Protein AF-A0A528B109-F1 (afdb_monomer)

Secondary structure (DSSP, 8-state):
-HHHHHHHHHHHHHHHHHHHHHHHHHHHHHHHHHHHHHSPPPSEEEEETTEEEEE---SSSS-------TT--THHHHHHH--

Radius of gyration: 23.14 Å; Cα contacts (8 Å, |Δi|>4): 30; chains: 1; bounding box: 44×28×69 Å

Foldseek 3Di:
DVVVVVVVVVVVVVVVVVVVVVVVVVVVVVVVVVCCVVPPQDADWDADPNDIDGDHDDDDDDDDDDDDDPPDDPVVCCVPPND

Mean predicted aligned error: 5.43 Å

Structure (mmCIF, N/CA/C/O backbone):
data_AF-A0A528B109-F1
#
_entry.id   AF-A0A528B109-F1
#
loop_
_atom_site.group_PDB
_atom_site.id
_atom_site.type_symbol
_atom_site.label_atom_id
_atom_site.label_alt_id
_atom_site.label_comp_id
_atom_site.label_asym_id
_atom_site.label_entity_id
_atom_site.label_seq_id
_atom_site.pdbx_PDB_ins_code
_atom_site.Cartn_x
_atom_site.Cartn_y
_atom_site.Cartn_z
_atom_site.occupancy
_atom_site.B_iso_or_equiv
_atom_site.auth_seq_id
_atom_site.auth_comp_id
_atom_site.auth_asym_id
_atom_site.auth_atom_id
_atom_site.pdbx_PDB_model_num
ATOM 1 N N . MET A 1 1 ? 21.668 0.076 -43.544 1.00 86.25 1 MET A N 1
ATOM 2 C CA . MET A 1 1 ? 21.719 1.299 -42.705 1.00 86.25 1 MET A CA 1
ATOM 3 C C . MET A 1 1 ? 20.386 1.568 -42.004 1.00 86.25 1 MET A C 1
ATOM 5 O O . MET A 1 1 ? 20.390 1.648 -40.786 1.00 86.25 1 MET A O 1
ATOM 9 N N . LEU A 1 2 ? 19.251 1.598 -42.719 1.00 94.06 2 LEU A N 1
ATOM 10 C CA . LEU A 1 2 ? 17.915 1.849 -42.144 1.00 94.06 2 LEU A CA 1
ATOM 11 C C . LEU A 1 2 ? 17.504 0.889 -41.007 1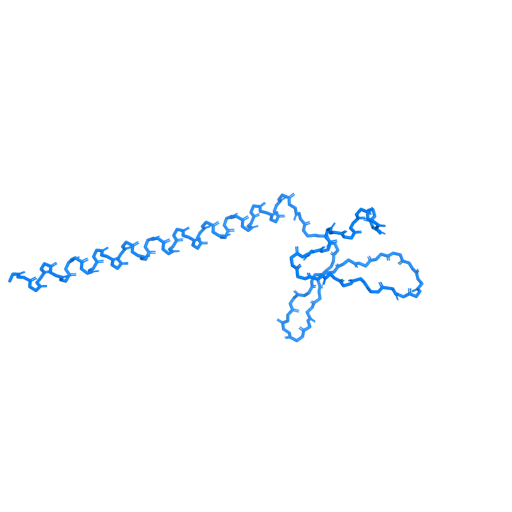.00 94.06 2 LEU A C 1
ATOM 13 O O . LEU A 1 2 ? 17.070 1.340 -39.955 1.00 94.06 2 LEU A O 1
ATOM 17 N N . VAL A 1 3 ? 17.690 -0.424 -41.190 1.00 95.94 3 VAL A N 1
ATOM 18 C CA . VAL A 1 3 ? 17.324 -1.438 -40.177 1.00 95.94 3 VAL A CA 1
ATOM 19 C C . VAL A 1 3 ? 18.070 -1.222 -38.857 1.00 95.94 3 VAL A C 1
ATOM 21 O O . VAL A 1 3 ? 17.468 -1.292 -37.796 1.00 95.94 3 VAL A O 1
ATOM 24 N N . SER A 1 4 ? 19.363 -0.890 -38.917 1.00 95.56 4 SER A N 1
ATOM 25 C CA . SER A 1 4 ? 20.163 -0.602 -37.719 1.00 95.56 4 SER A CA 1
ATOM 26 C C . SER A 1 4 ? 19.629 0.623 -36.970 1.00 95.56 4 SER A C 1
ATOM 28 O O . SER A 1 4 ? 19.438 0.567 -35.760 1.00 95.56 4 SER A O 1
ATOM 30 N N . ILE A 1 5 ? 19.290 1.701 -37.690 1.00 97.31 5 ILE A N 1
ATOM 31 C CA . ILE A 1 5 ? 18.704 2.914 -37.096 1.00 97.31 5 ILE A CA 1
ATOM 32 C C . ILE A 1 5 ? 17.377 2.591 -36.395 1.00 97.31 5 ILE A C 1
ATOM 34 O O . ILE A 1 5 ? 17.170 3.007 -35.258 1.00 97.31 5 ILE A O 1
ATOM 38 N N . LEU A 1 6 ? 16.501 1.812 -37.036 1.00 97.88 6 LEU A N 1
ATOM 39 C CA . LEU A 1 6 ? 15.220 1.400 -36.452 1.00 97.88 6 LEU A CA 1
ATOM 40 C C . LEU A 1 6 ? 15.405 0.578 -35.168 1.00 97.88 6 LEU A C 1
ATOM 42 O O . LEU A 1 6 ? 14.695 0.814 -34.192 1.00 97.88 6 LEU A O 1
ATOM 46 N N . LEU A 1 7 ? 16.376 -0.340 -35.140 1.00 97.94 7 LEU A N 1
ATOM 47 C CA . LEU A 1 7 ? 16.688 -1.130 -33.944 1.00 97.94 7 LEU A CA 1
ATOM 48 C C . LEU A 1 7 ? 17.192 -0.254 -32.790 1.00 97.94 7 LEU A C 1
ATOM 50 O O . LEU A 1 7 ? 16.761 -0.444 -31.655 1.00 97.94 7 LEU A O 1
ATOM 54 N N . TRP A 1 8 ? 18.046 0.734 -33.068 1.00 98.12 8 TRP A N 1
ATOM 55 C CA . TRP A 1 8 ? 18.512 1.678 -32.047 1.00 98.12 8 TRP A CA 1
ATOM 56 C C . TRP A 1 8 ? 17.385 2.553 -31.498 1.00 98.12 8 TRP A C 1
ATOM 58 O O . TRP A 1 8 ? 17.299 2.739 -30.285 1.00 98.12 8 TRP A O 1
ATOM 68 N N . LEU A 1 9 ? 16.494 3.048 -32.361 1.00 98.25 9 LEU A N 1
ATOM 69 C CA . LEU A 1 9 ? 15.327 3.825 -31.934 1.00 98.25 9 LEU A CA 1
ATOM 70 C C . LEU A 1 9 ? 14.375 2.988 -31.074 1.00 98.25 9 LEU A C 1
ATOM 72 O O . LEU A 1 9 ? 13.914 3.459 -30.036 1.00 98.25 9 LEU A O 1
ATOM 76 N N . LEU A 1 10 ? 14.121 1.737 -31.467 1.00 98.31 10 LEU A N 1
ATOM 77 C CA . LEU A 1 10 ? 13.302 0.817 -30.683 1.00 98.31 10 LEU A CA 1
ATOM 78 C C . LEU A 1 10 ? 13.945 0.516 -29.323 1.00 98.31 10 LEU A C 1
ATOM 80 O O . LEU A 1 10 ? 13.265 0.567 -28.302 1.00 98.31 10 LEU A O 1
ATOM 84 N N . GLY A 1 11 ? 15.255 0.259 -29.295 1.00 98.56 11 GLY A N 1
ATOM 85 C CA . GLY A 1 11 ? 16.002 0.050 -28.056 1.00 98.56 11 GLY A CA 1
ATOM 86 C C . GLY A 1 11 ? 15.927 1.259 -27.124 1.00 98.56 11 GLY A C 1
ATOM 87 O O . GLY A 1 11 ? 15.622 1.106 -25.943 1.00 98.56 11 GLY A O 1
ATOM 88 N N . ALA A 1 12 ? 16.117 2.468 -27.657 1.00 98.38 12 ALA A N 1
ATOM 89 C CA . ALA A 1 12 ? 15.988 3.707 -26.893 1.00 98.38 12 ALA A CA 1
ATOM 90 C C . ALA A 1 12 ? 14.567 3.898 -26.335 1.00 98.38 12 ALA A C 1
ATOM 92 O O . ALA A 1 12 ? 14.410 4.272 -25.172 1.00 98.38 12 ALA A O 1
ATOM 93 N N . LEU A 1 13 ? 13.535 3.591 -27.126 1.00 98.56 13 LEU A N 1
ATOM 94 C CA . LEU A 1 13 ? 12.141 3.672 -26.688 1.00 98.56 13 LEU A CA 1
ATOM 95 C C . LEU A 1 13 ? 11.830 2.671 -25.566 1.00 98.56 13 LEU A C 1
ATOM 97 O O . LEU A 1 13 ? 11.184 3.038 -24.585 1.00 98.56 13 LEU A O 1
ATOM 101 N N . ILE A 1 14 ? 12.316 1.432 -25.677 1.00 98.69 14 ILE A N 1
ATOM 102 C CA . ILE A 1 14 ? 12.156 0.406 -24.635 1.00 98.69 14 ILE A CA 1
ATOM 103 C C . ILE A 1 14 ? 12.857 0.840 -23.345 1.00 98.69 14 ILE A C 1
ATOM 105 O O . ILE A 1 14 ? 12.269 0.740 -22.269 1.00 98.69 14 ILE A O 1
ATOM 109 N N . LEU A 1 15 ? 14.083 1.361 -23.441 1.00 98.69 15 LEU A N 1
ATOM 110 C CA . LEU A 1 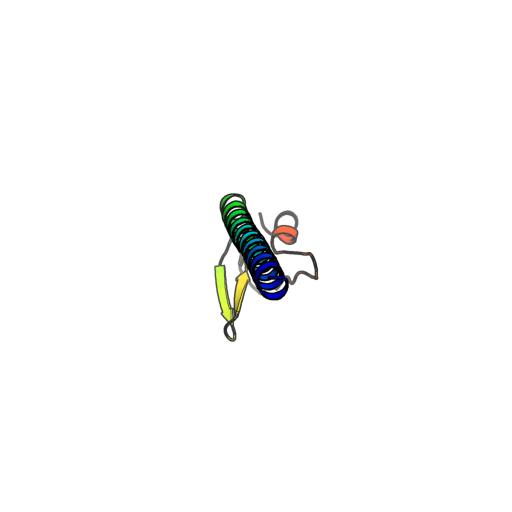15 ? 14.824 1.864 -22.282 1.00 98.69 15 LEU A CA 1
ATOM 111 C C . LEU A 1 15 ? 14.099 3.032 -21.609 1.00 98.69 15 LEU A C 1
ATOM 113 O O . LEU A 1 15 ? 14.010 3.068 -20.382 1.00 98.69 15 LEU A O 1
ATOM 117 N N . LEU A 1 16 ? 13.535 3.951 -22.393 1.00 98.69 16 LEU A N 1
ATOM 118 C CA . LEU A 1 16 ? 12.740 5.056 -21.866 1.00 98.69 16 LEU A CA 1
ATOM 119 C C . LEU A 1 16 ? 11.483 4.547 -21.149 1.00 98.69 16 LEU A C 1
ATOM 121 O O . LEU A 1 16 ? 11.219 4.953 -20.018 1.00 98.69 16 LEU A O 1
ATOM 125 N N . ALA A 1 17 ? 10.734 3.634 -21.771 1.00 98.62 17 ALA A N 1
ATOM 126 C CA . ALA A 1 17 ? 9.529 3.054 -21.182 1.00 98.62 17 ALA A CA 1
ATOM 127 C C . ALA A 1 17 ? 9.836 2.299 -19.877 1.00 98.62 17 ALA A C 1
ATOM 129 O O . ALA A 1 17 ? 9.132 2.473 -18.881 1.00 98.62 17 ALA A O 1
ATOM 130 N N . ALA A 1 18 ? 10.921 1.520 -19.853 1.00 98.62 18 ALA A N 1
ATOM 131 C CA . ALA A 1 18 ? 11.396 0.841 -18.652 1.00 98.62 18 ALA A CA 1
ATOM 132 C C . ALA A 1 18 ? 11.796 1.842 -17.557 1.00 98.62 18 ALA A C 1
ATOM 134 O O . ALA A 1 18 ? 11.414 1.667 -16.400 1.00 98.62 18 ALA A O 1
ATOM 135 N N . GLY A 1 19 ? 12.501 2.918 -17.920 1.00 98.75 19 GLY A N 1
ATOM 136 C CA . GLY A 1 19 ? 12.861 3.996 -17.000 1.00 98.75 19 GLY A CA 1
ATOM 137 C C . GLY A 1 19 ? 11.633 4.633 -16.348 1.00 98.75 19 GLY A C 1
ATOM 138 O O . GLY A 1 19 ? 11.563 4.710 -15.123 1.00 98.75 19 GLY A O 1
ATOM 139 N N . VAL A 1 20 ? 10.626 4.997 -17.148 1.00 98.75 20 VAL A N 1
ATOM 140 C CA . VAL A 1 20 ? 9.354 5.548 -16.648 1.00 98.75 20 VAL A CA 1
ATOM 141 C C . VAL A 1 20 ? 8.649 4.559 -15.719 1.00 98.75 20 VAL A C 1
ATOM 143 O O . VAL A 1 20 ? 8.228 4.944 -14.628 1.00 98.75 20 VAL A O 1
ATOM 146 N N . ALA A 1 21 ? 8.552 3.283 -16.104 1.00 98.75 21 ALA A N 1
ATOM 147 C CA . ALA A 1 21 ? 7.915 2.260 -15.279 1.00 98.75 21 ALA A CA 1
ATOM 148 C C . ALA A 1 21 ? 8.615 2.103 -13.919 1.00 98.75 21 ALA A C 1
ATOM 150 O O . ALA A 1 21 ? 7.948 2.081 -12.883 1.00 98.75 21 ALA A O 1
ATOM 151 N N . VAL A 1 22 ? 9.952 2.068 -13.899 1.00 98.75 22 VAL A N 1
ATOM 152 C CA . VAL A 1 22 ? 10.730 2.009 -12.653 1.00 98.75 22 VAL A CA 1
ATOM 153 C C . VAL A 1 22 ? 10.472 3.246 -11.796 1.00 98.75 22 VAL A C 1
ATOM 155 O O . VAL A 1 22 ? 10.197 3.106 -10.604 1.00 98.75 22 VAL A O 1
ATOM 158 N N . THR A 1 23 ? 10.501 4.447 -12.378 1.00 98.75 23 THR A N 1
ATOM 159 C CA . THR A 1 23 ? 10.217 5.685 -11.640 1.00 98.75 23 THR A CA 1
ATOM 160 C C . THR A 1 23 ? 8.825 5.663 -11.011 1.00 98.75 23 THR A C 1
ATOM 162 O O . THR A 1 23 ? 8.694 6.003 -9.836 1.00 98.75 23 THR A O 1
ATOM 165 N N . LEU A 1 24 ? 7.801 5.219 -11.745 1.00 98.75 24 LEU A N 1
ATOM 166 C CA . LEU A 1 24 ? 6.435 5.115 -11.225 1.00 98.75 24 LEU A CA 1
ATOM 167 C C . LEU A 1 24 ? 6.340 4.109 -10.073 1.00 98.75 24 LEU A C 1
ATOM 169 O O . LEU A 1 24 ? 5.782 4.439 -9.030 1.00 98.75 24 LEU A O 1
ATOM 173 N N . VAL A 1 25 ? 6.946 2.924 -10.205 1.00 98.69 25 VAL A N 1
ATOM 174 C CA . VAL A 1 25 ? 6.973 1.916 -9.130 1.00 98.69 25 VAL A CA 1
ATOM 175 C C . VAL A 1 25 ? 7.648 2.469 -7.873 1.00 98.69 25 VAL A C 1
ATOM 177 O O . VAL A 1 25 ? 7.126 2.314 -6.766 1.00 98.69 25 VAL A O 1
ATOM 180 N N . LEU A 1 26 ? 8.794 3.135 -8.024 1.00 98.75 26 LEU A N 1
ATOM 181 C CA . LEU A 1 26 ? 9.508 3.736 -6.898 1.00 98.75 26 LEU A CA 1
ATOM 182 C C . LEU A 1 26 ? 8.697 4.863 -6.251 1.00 98.75 26 LEU A C 1
ATOM 184 O O . LEU A 1 26 ? 8.614 4.917 -5.023 1.00 98.75 26 LEU A O 1
ATOM 188 N N . ALA A 1 27 ? 8.054 5.712 -7.054 1.00 98.62 27 ALA A N 1
ATOM 189 C CA . ALA A 1 27 ? 7.182 6.772 -6.563 1.00 98.62 27 ALA A CA 1
ATOM 190 C C . ALA A 1 27 ? 5.996 6.199 -5.774 1.00 98.62 27 ALA A C 1
ATOM 192 O O . ALA A 1 27 ? 5.763 6.630 -4.646 1.00 98.62 27 ALA A O 1
ATOM 193 N N . THR A 1 28 ? 5.300 5.183 -6.295 1.00 98.50 28 THR A N 1
ATOM 194 C CA . THR A 1 28 ? 4.193 4.518 -5.589 1.00 98.50 28 THR A CA 1
ATOM 195 C C . THR A 1 28 ? 4.647 3.944 -4.249 1.00 98.50 28 THR A C 1
ATOM 197 O O . THR A 1 28 ? 4.003 4.189 -3.229 1.00 98.50 28 THR A O 1
ATOM 200 N N . ARG A 1 29 ? 5.784 3.235 -4.216 1.00 98.38 29 ARG A N 1
ATOM 201 C CA . ARG A 1 29 ? 6.327 2.665 -2.970 1.00 98.38 29 ARG A CA 1
ATOM 202 C C . ARG A 1 29 ? 6.714 3.744 -1.963 1.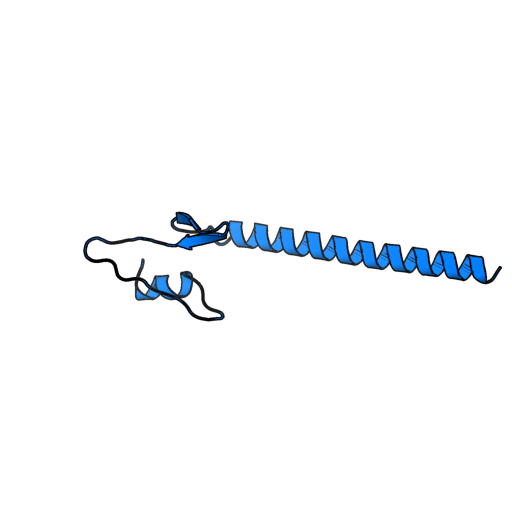00 98.38 29 ARG A C 1
ATOM 204 O O . ARG A 1 29 ? 6.452 3.587 -0.773 1.00 98.38 29 ARG A O 1
ATOM 211 N N . TRP A 1 30 ? 7.320 4.834 -2.427 1.00 98.56 30 TRP A N 1
ATOM 212 C CA . TRP A 1 30 ? 7.696 5.951 -1.566 1.00 98.56 30 TRP A CA 1
ATOM 213 C C . TRP A 1 30 ? 6.473 6.671 -0.991 1.00 98.56 30 TRP A C 1
ATOM 215 O O . TRP A 1 30 ? 6.438 6.937 0.210 1.00 98.56 30 TRP A O 1
ATOM 225 N N . ILE A 1 31 ? 5.455 6.940 -1.816 1.00 98.38 31 ILE A N 1
ATOM 226 C CA . ILE A 1 31 ? 4.200 7.566 -1.377 1.00 98.38 31 ILE A CA 1
ATOM 227 C C . ILE A 1 31 ? 3.500 6.679 -0.344 1.00 98.38 31 ILE A C 1
ATOM 229 O O . ILE A 1 31 ? 3.104 7.190 0.701 1.00 98.38 31 ILE A O 1
ATOM 233 N N . ALA A 1 32 ? 3.403 5.368 -0.589 1.00 96.75 32 ALA A N 1
ATOM 234 C CA . ALA A 1 32 ? 2.799 4.421 0.349 1.00 96.75 32 ALA A CA 1
ATOM 235 C C . ALA A 1 32 ? 3.539 4.408 1.697 1.00 96.75 32 ALA A C 1
ATOM 237 O O . ALA A 1 32 ? 2.930 4.649 2.736 1.00 96.75 32 ALA A O 1
ATOM 238 N N . ALA A 1 33 ? 4.867 4.255 1.682 1.00 96.81 33 ALA A N 1
ATOM 239 C CA . ALA A 1 33 ? 5.671 4.266 2.905 1.00 96.81 33 ALA A CA 1
ATOM 240 C C . ALA A 1 33 ? 5.589 5.609 3.651 1.00 96.81 33 ALA A C 1
ATOM 242 O O . ALA A 1 33 ? 5.604 5.653 4.881 1.00 96.81 33 ALA A O 1
ATOM 243 N N . LYS A 1 34 ? 5.505 6.728 2.924 1.00 98.00 34 LYS A N 1
ATOM 244 C CA . LYS A 1 34 ? 5.298 8.048 3.525 1.00 98.00 34 LYS A CA 1
ATOM 245 C C . LYS A 1 34 ? 3.911 8.154 4.165 1.00 98.00 34 LYS A C 1
ATOM 247 O O . LYS A 1 34 ? 3.820 8.662 5.278 1.00 98.00 34 LYS A O 1
ATOM 252 N N . ALA A 1 35 ? 2.863 7.674 3.498 1.00 95.31 35 ALA A N 1
ATOM 253 C CA . ALA A 1 35 ? 1.503 7.665 4.029 1.00 95.31 35 ALA A CA 1
ATOM 254 C C . ALA A 1 35 ? 1.404 6.825 5.312 1.00 95.31 35 ALA A C 1
ATOM 256 O O . ALA A 1 35 ? 0.880 7.319 6.305 1.00 95.31 35 ALA A O 1
ATOM 257 N N . GLU A 1 36 ? 1.996 5.628 5.336 1.00 93.12 36 GLU A N 1
ATOM 258 C CA . GLU A 1 36 ? 2.049 4.761 6.526 1.00 93.12 36 GLU A CA 1
ATOM 259 C C . GLU A 1 36 ? 2.785 5.413 7.705 1.00 93.12 36 GLU A C 1
ATOM 261 O O . GLU A 1 36 ? 2.396 5.237 8.857 1.00 93.12 36 GLU A O 1
ATOM 266 N N . ARG A 1 37 ? 3.840 6.194 7.438 1.00 95.69 37 ARG A N 1
ATOM 267 C CA . ARG A 1 37 ? 4.561 6.943 8.483 1.00 95.69 37 ARG A CA 1
ATOM 268 C C . ARG A 1 37 ? 3.752 8.117 9.026 1.00 95.69 37 ARG A C 1
ATOM 270 O O . ARG A 1 37 ? 3.837 8.406 10.214 1.00 95.69 37 ARG A O 1
ATOM 277 N N . LEU A 1 38 ? 3.028 8.822 8.156 1.00 95.81 38 LEU A N 1
ATOM 278 C CA . LEU A 1 38 ? 2.216 9.981 8.537 1.00 95.81 38 LEU A CA 1
ATOM 279 C C . LEU A 1 38 ? 0.922 9.570 9.246 1.00 95.81 38 LEU A C 1
ATOM 281 O O . LEU A 1 38 ? 0.466 10.280 10.137 1.00 95.81 38 LEU A O 1
ATOM 285 N N . VAL A 1 39 ? 0.344 8.435 8.855 1.00 90.94 39 VAL A N 1
ATOM 286 C CA . VAL A 1 39 ? -0.886 7.878 9.424 1.00 90.94 39 VAL A CA 1
ATOM 287 C C . VAL A 1 39 ? -0.659 6.391 9.721 1.00 90.94 39 VAL A C 1
ATOM 289 O O . VAL A 1 39 ? -1.044 5.536 8.919 1.00 90.94 39 VAL A O 1
ATOM 292 N N . PRO A 1 40 ? -0.014 6.057 10.856 1.00 90.75 40 PRO A N 1
ATOM 293 C CA . PRO A 1 40 ? 0.215 4.670 11.243 1.00 90.75 40 PRO A CA 1
ATOM 294 C C . PRO A 1 40 ? -1.097 3.892 11.373 1.00 90.75 40 PRO A C 1
ATOM 296 O O . PRO A 1 40 ? -2.103 4.418 11.858 1.00 90.75 40 PRO A O 1
ATOM 299 N N . ALA A 1 41 ? -1.082 2.620 10.973 1.00 89.44 41 ALA A N 1
ATOM 300 C CA . ALA A 1 41 ? -2.233 1.739 11.144 1.00 89.44 41 ALA A CA 1
ATOM 301 C C . ALA A 1 41 ? -2.563 1.559 12.638 1.00 89.44 41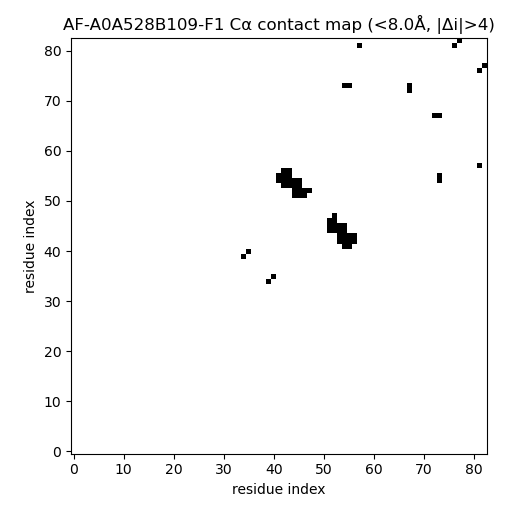 ALA A C 1
ATOM 303 O O . ALA A 1 41 ? -1.683 1.265 13.446 1.00 89.44 41 ALA A O 1
ATOM 304 N N . THR A 1 42 ? -3.834 1.714 13.007 1.00 88.06 42 THR A N 1
ATOM 305 C CA . THR A 1 42 ? -4.332 1.530 14.382 1.00 88.06 42 THR A CA 1
ATOM 306 C C . THR A 1 42 ? -4.941 0.144 14.583 1.00 88.06 42 THR A C 1
ATOM 308 O O . THR A 1 42 ? -5.420 -0.454 13.639 1.00 88.06 42 THR A O 1
ATOM 311 N N . GLY A 1 43 ? -5.004 -0.392 15.798 1.00 90.50 43 GLY A N 1
ATOM 312 C CA . GLY A 1 43 ? -5.655 -1.692 16.014 1.00 90.50 43 GLY A CA 1
ATOM 313 C C . GLY A 1 43 ? -4.827 -2.882 15.527 1.00 90.50 43 GLY A C 1
ATOM 314 O O . GLY A 1 43 ? -3.620 -2.937 15.761 1.00 90.50 43 GLY A O 1
ATOM 315 N N . LYS A 1 44 ? -5.489 -3.875 14.928 1.00 92.75 44 LYS A N 1
ATOM 316 C CA . LYS A 1 44 ? -4.939 -5.216 14.689 1.00 92.75 44 LYS A CA 1
ATOM 317 C C . LYS A 1 44 ? -5.115 -5.639 13.231 1.00 92.75 44 LYS A C 1
ATOM 319 O O . LYS A 1 44 ? -5.930 -5.095 12.488 1.00 92.75 44 LYS A O 1
ATOM 324 N N . PHE A 1 45 ? -4.351 -6.652 12.842 1.00 95.56 45 PHE A N 1
ATOM 325 C CA . PHE A 1 45 ? -4.510 -7.341 11.567 1.00 95.56 45 PHE A CA 1
ATOM 326 C C . PHE A 1 45 ? -4.823 -8.814 11.810 1.00 95.56 45 PHE A C 1
ATOM 328 O O . PHE A 1 45 ? -4.313 -9.400 12.765 1.00 95.56 45 PHE A O 1
ATOM 335 N N . ILE A 1 46 ? -5.646 -9.399 10.946 1.00 96.50 46 ILE A N 1
ATOM 336 C CA . ILE A 1 46 ? -5.950 -10.832 10.926 1.00 96.50 46 ILE A CA 1
ATOM 337 C C . ILE A 1 46 ? -5.847 -11.354 9.493 1.00 96.50 46 ILE A C 1
ATOM 339 O O . ILE A 1 46 ? -6.216 -10.654 8.555 1.00 96.50 46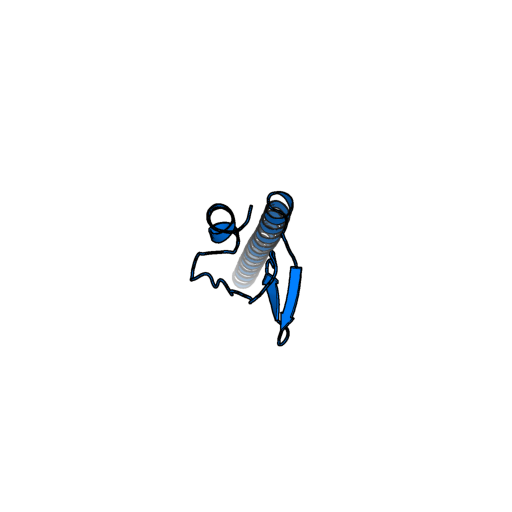 ILE A O 1
ATOM 343 N N . GLU A 1 47 ? -5.327 -12.567 9.328 1.00 97.94 47 GLU A N 1
ATOM 344 C CA . GLU A 1 47 ? -5.288 -13.260 8.039 1.00 97.94 47 GLU A CA 1
ATOM 345 C C . GLU A 1 47 ? -6.541 -14.127 7.889 1.00 97.94 47 GLU A C 1
ATOM 347 O O . GLU A 1 47 ? -6.820 -14.961 8.754 1.00 97.94 47 GLU A O 1
ATOM 352 N N . ILE A 1 48 ? -7.288 -13.941 6.801 1.00 97.06 48 ILE A N 1
ATOM 353 C CA . ILE A 1 48 ? -8.456 -14.758 6.444 1.00 97.06 48 ILE A CA 1
ATOM 354 C C . ILE A 1 48 ? -8.332 -15.132 4.968 1.00 97.06 48 ILE A C 1
ATOM 356 O O . ILE A 1 48 ? -8.250 -14.254 4.110 1.00 97.06 48 ILE A O 1
ATOM 360 N N . ASP A 1 49 ? -8.275 -16.430 4.667 1.00 97.06 49 ASP A N 1
ATOM 361 C CA . ASP A 1 49 ? -8.163 -16.960 3.299 1.00 97.06 49 ASP A CA 1
ATOM 362 C C . ASP A 1 49 ? -7.017 -16.332 2.478 1.00 97.06 49 ASP A C 1
ATOM 364 O O . ASP A 1 49 ? -7.158 -16.025 1.296 1.00 97.06 49 ASP A O 1
ATOM 368 N N . GLY A 1 50 ? -5.871 -16.100 3.129 1.00 96.94 50 GLY A N 1
ATOM 369 C CA . GLY A 1 50 ? -4.693 -15.470 2.520 1.00 96.94 50 GLY A CA 1
ATOM 370 C C . GLY A 1 50 ? -4.782 -13.948 2.361 1.00 96.94 50 GLY A C 1
ATOM 371 O O . GLY A 1 50 ? -3.919 -13.362 1.708 1.00 96.94 50 GLY A O 1
ATOM 372 N N . ASN A 1 51 ? -5.807 -13.309 2.932 1.00 95.94 51 ASN A N 1
ATOM 373 C CA . ASN A 1 51 ? -5.987 -11.863 2.905 1.00 95.94 51 ASN A CA 1
ATOM 374 C C . ASN A 1 51 ? -5.746 -11.255 4.283 1.00 95.94 51 ASN A C 1
ATOM 376 O O . ASN A 1 51 ? -6.374 -11.639 5.272 1.00 95.94 51 ASN A O 1
ATOM 380 N N . ARG A 1 52 ? -4.921 -10.208 4.307 1.00 95.69 52 ARG A N 1
ATOM 381 C CA . ARG A 1 52 ? -4.631 -9.434 5.509 1.00 95.69 52 ARG A CA 1
ATOM 382 C C . ARG A 1 52 ? -5.692 -8.360 5.736 1.00 95.69 52 ARG A C 1
ATOM 384 O O . ARG A 1 52 ? -5.704 -7.338 5.050 1.00 95.69 52 ARG A O 1
ATOM 391 N N . ILE A 1 53 ? -6.555 -8.565 6.725 1.00 93.62 53 ILE A N 1
ATOM 392 C CA . ILE A 1 53 ? -7.651 -7.654 7.072 1.00 93.62 53 ILE A CA 1
ATOM 393 C C . ILE A 1 53 ? -7.252 -6.771 8.252 1.00 93.62 53 ILE A C 1
ATOM 395 O O . ILE A 1 53 ? -6.823 -7.258 9.297 1.00 93.62 53 ILE A O 1
ATOM 399 N N . HIS A 1 54 ? -7.418 -5.460 8.083 1.00 93.06 54 HIS A N 1
ATOM 400 C CA . HIS A 1 54 ? -7.186 -4.445 9.107 1.00 93.06 54 HIS A CA 1
ATOM 401 C C . HIS A 1 54 ? -8.479 -4.139 9.865 1.00 93.06 54 HIS A C 1
ATOM 403 O O . HIS A 1 54 ? -9.493 -3.833 9.239 1.00 93.06 54 HIS A O 1
ATOM 409 N N . TYR A 1 55 ? -8.453 -4.195 11.197 1.00 92.50 55 TYR A N 1
ATOM 410 C CA . TYR A 1 55 ? -9.619 -3.876 12.021 1.00 92.50 55 TYR A CA 1
ATOM 411 C C . TYR A 1 55 ? -9.230 -3.214 13.349 1.00 92.50 55 TYR A C 1
ATOM 413 O O . TYR A 1 55 ? -8.110 -3.348 13.845 1.00 92.50 55 TYR A O 1
ATOM 421 N N . VAL A 1 56 ? -10.191 -2.511 13.947 1.00 91.62 56 VAL A N 1
ATOM 422 C CA . VAL A 1 56 ? -10.124 -2.040 15.334 1.00 91.62 56 VAL A CA 1
ATOM 423 C C . VAL A 1 56 ? -11.226 -2.723 16.126 1.00 91.62 56 VAL A C 1
ATOM 425 O O . VAL A 1 56 ? -12.340 -2.901 15.643 1.00 91.62 56 VAL A O 1
ATOM 428 N N . GLU A 1 57 ? -10.888 -3.096 17.350 1.00 91.19 57 GLU A N 1
ATOM 429 C CA . GLU A 1 57 ? -11.776 -3.703 18.331 1.00 91.19 57 GLU A CA 1
ATOM 430 C C . GLU A 1 57 ? -11.642 -2.898 19.622 1.00 91.19 57 GLU A C 1
ATOM 432 O O . GLU A 1 57 ? -10.524 -2.626 20.068 1.00 91.19 57 GLU A O 1
ATOM 437 N N . THR A 1 58 ? -12.768 -2.470 20.187 1.00 87.81 58 THR A N 1
ATOM 438 C CA . THR A 1 58 ? -12.814 -1.669 21.413 1.00 87.81 58 THR A CA 1
ATOM 439 C C . THR A 1 58 ? -14.176 -1.805 22.094 1.00 87.81 58 THR A C 1
ATOM 441 O O . THR A 1 58 ? -15.168 -2.133 21.440 1.00 87.81 58 THR A O 1
ATOM 444 N N . GLY A 1 59 ? -14.218 -1.533 23.398 1.00 89.81 59 GLY A N 1
ATOM 445 C CA . GLY A 1 59 ? -15.387 -1.750 24.250 1.00 89.81 59 GLY A CA 1
ATOM 446 C C . GLY A 1 59 ? -15.538 -3.199 24.723 1.00 89.81 59 GLY A C 1
ATOM 447 O O . GLY A 1 59 ? -14.702 -4.056 24.448 1.00 89.81 59 GLY A O 1
ATOM 448 N N . GLU A 1 60 ? -16.621 -3.460 25.457 1.00 93.12 60 GLU A N 1
ATOM 449 C CA . GLU A 1 60 ? -16.952 -4.765 26.042 1.00 93.12 60 GLU A CA 1
ATOM 450 C C . GLU A 1 60 ? -18.445 -5.083 25.841 1.00 93.12 60 GLU A C 1
ATOM 452 O O . GLU A 1 60 ? -19.266 -4.185 25.643 1.00 93.12 60 GLU A O 1
ATOM 457 N N . GLY A 1 61 ? -18.817 -6.366 25.914 1.00 94.69 61 GLY A N 1
ATOM 458 C CA . GLY A 1 61 ? -20.203 -6.829 25.783 1.00 94.69 61 GLY A CA 1
ATOM 459 C C . GLY A 1 61 ? -20.519 -7.448 24.419 1.00 94.69 61 GLY A C 1
ATOM 460 O O . GLY A 1 61 ? -19.669 -8.076 23.790 1.00 94.69 61 GLY A O 1
ATOM 461 N N . ARG A 1 62 ? -21.778 -7.336 23.970 1.00 95.69 62 ARG A N 1
A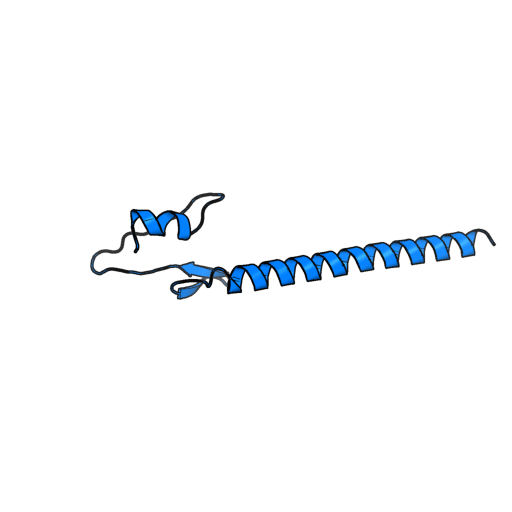TOM 462 C CA . ARG A 1 62 ? -22.212 -7.926 22.694 1.00 95.69 62 ARG A CA 1
ATOM 463 C C . ARG A 1 62 ? -21.572 -7.163 21.522 1.00 95.69 62 ARG A C 1
ATOM 465 O O . ARG A 1 62 ? -21.799 -5.959 21.420 1.00 95.69 62 ARG A O 1
ATOM 472 N N . PRO A 1 63 ? -20.843 -7.836 20.613 1.00 94.19 63 PRO A N 1
ATOM 473 C CA . PRO A 1 63 ? -20.128 -7.155 19.541 1.00 94.19 63 PRO A CA 1
ATOM 474 C C . PRO A 1 63 ? -21.085 -6.516 18.528 1.00 94.19 63 PRO A C 1
ATOM 476 O O . PRO A 1 63 ? -22.093 -7.114 18.137 1.00 94.19 63 PRO A O 1
ATOM 479 N N . ILE A 1 64 ? -20.722 -5.316 18.072 1.00 92.50 64 ILE A N 1
ATOM 480 C CA . ILE A 1 64 ? -21.341 -4.611 16.945 1.00 92.50 64 ILE A CA 1
ATOM 481 C C . ILE A 1 64 ? -20.269 -4.451 15.870 1.00 92.50 64 ILE A C 1
ATOM 483 O O . ILE A 1 64 ? -19.207 -3.886 16.125 1.00 92.50 64 ILE A O 1
ATOM 487 N N . VAL A 1 65 ? -20.543 -4.958 14.668 1.00 92.81 65 VAL A N 1
ATOM 488 C CA . VAL A 1 65 ? -19.601 -4.902 13.547 1.00 92.81 65 VAL A CA 1
ATOM 489 C C . VAL A 1 65 ? -19.946 -3.719 12.654 1.00 92.81 65 VAL A C 1
ATOM 491 O O . VAL A 1 65 ? -21.039 -3.653 12.093 1.00 92.81 65 VAL A O 1
ATOM 494 N N . PHE A 1 66 ? -18.994 -2.804 12.497 1.00 91.31 66 PHE A N 1
ATOM 495 C CA . PHE A 1 66 ? -19.106 -1.675 11.581 1.00 91.31 66 PHE A CA 1
ATOM 496 C C . PHE A 1 66 ? -18.377 -1.995 10.278 1.00 91.31 66 PHE A C 1
ATOM 498 O O . PHE A 1 66 ? -17.179 -2.270 10.275 1.00 91.31 66 PHE A O 1
ATOM 505 N N . LEU A 1 67 ? -19.109 -1.947 9.166 1.00 91.94 67 LEU A N 1
ATOM 506 C CA . LEU A 1 67 ? -18.587 -2.182 7.822 1.00 91.94 67 LEU A CA 1
ATOM 507 C C . LEU A 1 67 ? -18.671 -0.880 7.029 1.00 91.94 67 LEU A C 1
ATOM 509 O O . LEU A 1 67 ? -19.730 -0.257 6.962 1.00 91.94 67 LEU A O 1
ATOM 513 N N . HIS A 1 68 ? -17.558 -0.457 6.438 1.00 91.06 68 HIS A N 1
ATOM 514 C CA . HIS A 1 68 ? -17.544 0.703 5.550 1.00 91.06 68 HIS A CA 1
ATOM 515 C C . HIS A 1 68 ? -17.883 0.304 4.105 1.00 91.06 68 HIS A C 1
ATOM 517 O O . HIS A 1 68 ? -17.778 -0.859 3.721 1.00 91.06 68 HIS A O 1
ATOM 523 N N . GLY A 1 69 ? -18.276 1.289 3.295 1.00 90.38 69 GLY A N 1
ATOM 524 C CA . GLY A 1 69 ? -18.547 1.117 1.866 1.00 90.38 69 GLY A CA 1
ATOM 525 C C . GLY A 1 69 ? -17.356 1.456 0.964 1.00 90.38 69 GLY A C 1
ATOM 526 O O . GLY A 1 69 ? -16.223 1.640 1.418 1.00 90.38 69 GLY A O 1
ATOM 527 N N . LEU A 1 70 ? -17.639 1.570 -0.335 1.00 94.12 70 LEU A N 1
ATOM 528 C CA . LEU A 1 70 ? -16.673 1.974 -1.356 1.00 94.12 70 LEU A CA 1
ATOM 529 C C . LEU A 1 70 ? -16.189 3.413 -1.121 1.00 94.12 70 LEU A C 1
ATOM 531 O O . LEU A 1 70 ? -16.982 4.303 -0.827 1.00 94.12 70 LEU A O 1
ATOM 535 N N . GLY A 1 71 ? -14.878 3.638 -1.243 1.00 89.06 71 GLY A N 1
ATOM 536 C CA . GLY A 1 71 ? -14.254 4.947 -1.006 1.00 89.06 71 GLY A CA 1
ATOM 537 C C . GLY A 1 71 ? -14.158 5.349 0.470 1.00 89.06 71 GLY A C 1
ATOM 538 O O . GLY A 1 71 ? -13.669 6.434 0.776 1.00 89.06 71 GLY A O 1
ATOM 539 N N . ALA A 1 72 ? -14.602 4.487 1.388 1.00 89.69 72 ALA A N 1
ATOM 540 C CA . ALA A 1 72 ? -14.483 4.689 2.822 1.00 89.69 72 ALA A CA 1
ATOM 541 C C . ALA A 1 72 ? -13.389 3.808 3.440 1.00 89.69 72 ALA A C 1
ATOM 543 O O . ALA A 1 72 ? -12.912 2.855 2.831 1.00 89.69 72 ALA A O 1
ATOM 544 N N . GLN A 1 73 ? -12.993 4.154 4.663 1.00 87.31 73 GLN A N 1
ATOM 545 C CA . GLN A 1 73 ? -12.031 3.406 5.470 1.00 87.31 73 GLN A CA 1
ATOM 546 C C . GLN A 1 73 ? -12.406 3.489 6.953 1.00 87.31 73 GLN A C 1
ATOM 548 O O . GLN A 1 73 ? -13.239 4.312 7.340 1.00 87.31 73 GLN A O 1
ATOM 553 N N . LEU A 1 74 ? -11.726 2.705 7.794 1.00 86.94 74 LEU A N 1
ATOM 554 C CA . LEU A 1 74 ? -11.890 2.694 9.252 1.00 86.94 74 LEU A CA 1
ATOM 555 C C . LEU A 1 74 ? -11.925 4.103 9.880 1.00 86.94 74 LEU A C 1
ATOM 557 O O . LEU A 1 74 ? -12.719 4.363 10.780 1.00 86.94 74 LEU A O 1
ATOM 561 N N . HIS A 1 75 ? -11.095 5.032 9.391 1.00 85.56 75 HIS A N 1
ATOM 562 C CA . HIS A 1 75 ? -11.014 6.399 9.919 1.00 85.56 75 HIS A CA 1
ATOM 563 C C . HIS A 1 75 ? -12.328 7.188 9.821 1.00 85.56 75 HIS A C 1
ATOM 565 O O . HIS A 1 75 ? -12.522 8.110 10.610 1.00 85.56 75 HIS A O 1
ATOM 571 N N . HIS A 1 76 ? -13.256 6.809 8.937 1.00 85.94 76 HIS A N 1
ATOM 572 C CA . HIS A 1 76 ? -14.588 7.422 8.887 1.00 85.94 76 HIS A CA 1
ATOM 573 C C . HIS A 1 76 ? -15.448 7.090 10.116 1.00 85.94 76 HIS A C 1
ATOM 575 O O . HIS A 1 76 ? -16.385 7.825 10.405 1.00 85.94 76 HIS A O 1
ATOM 581 N N . PHE A 1 77 ? -15.114 6.036 10.8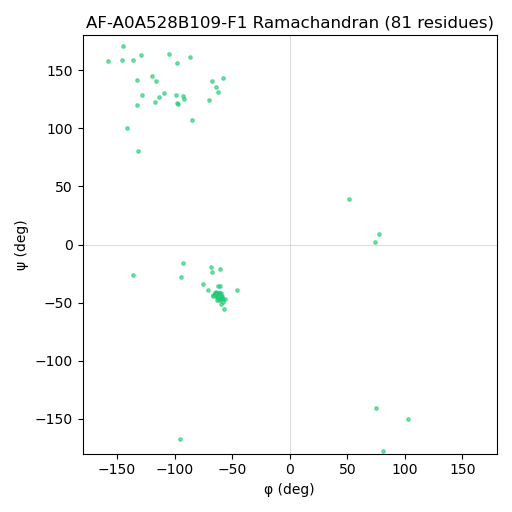69 1.00 84.62 77 PHE A N 1
ATOM 582 C CA . PHE A 1 77 ? -15.808 5.678 12.108 1.00 84.62 77 PHE A CA 1
ATOM 583 C C . PHE A 1 77 ? -15.176 6.275 13.372 1.00 84.62 77 PHE A C 1
ATOM 585 O O . PHE A 1 77 ? -15.846 6.307 14.403 1.00 84.62 77 PHE A O 1
ATOM 592 N N . ARG A 1 78 ? -13.925 6.773 13.325 1.00 75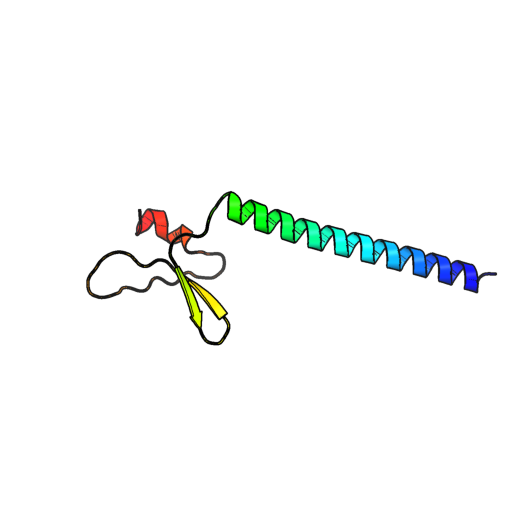.06 78 ARG A N 1
ATOM 593 C CA . ARG A 1 78 ? -13.220 7.266 14.530 1.00 75.06 78 ARG A CA 1
ATOM 594 C C . ARG A 1 78 ? -14.009 8.368 15.236 1.00 75.06 78 ARG A C 1
ATOM 596 O O . ARG A 1 78 ? -14.395 8.213 16.383 1.00 75.06 78 ARG A O 1
ATOM 603 N N . HIS A 1 79 ? -14.357 9.443 14.535 1.00 70.00 79 HIS A N 1
ATOM 604 C CA . HIS A 1 79 ? -15.010 10.584 15.187 1.00 70.00 79 HIS A CA 1
ATOM 605 C C . HIS A 1 79 ? -16.425 10.307 15.705 1.00 70.00 79 HIS A C 1
ATOM 607 O O . HIS A 1 79 ? -16.886 11.012 16.597 1.00 70.00 79 HIS A O 1
ATOM 613 N N . THR A 1 80 ? -17.121 9.315 15.154 1.00 65.75 80 THR A N 1
ATOM 614 C CA . THR A 1 80 ? -18.515 9.037 15.519 1.00 65.75 80 THR A CA 1
ATOM 615 C C . THR A 1 80 ? -18.631 7.977 16.614 1.00 65.75 80 THR A C 1
ATOM 617 O O . THR A 1 80 ? -19.614 7.986 17.346 1.00 65.75 80 THR A O 1
ATOM 620 N N . LEU A 1 81 ? -17.665 7.056 16.719 1.00 64.75 81 LEU A N 1
ATOM 621 C CA . LEU A 1 81 ? -17.821 5.831 17.515 1.00 64.75 81 LEU A CA 1
ATOM 622 C C . LEU A 1 81 ? -16.603 5.470 18.375 1.00 64.75 81 LEU A C 1
ATOM 624 O O . LEU A 1 81 ? -16.775 4.796 19.388 1.00 64.75 81 LEU A O 1
ATOM 628 N N . PHE A 1 82 ? -15.391 5.886 17.994 1.00 64.12 82 PHE A N 1
ATOM 629 C CA . PHE A 1 82 ? -14.149 5.396 18.599 1.00 64.12 82 PHE A CA 1
ATOM 630 C C . PHE A 1 82 ? -13.121 6.524 18.754 1.00 64.12 82 PHE A C 1
ATOM 632 O O . PHE A 1 82 ? -12.441 6.885 17.789 1.00 64.12 82 PHE A O 1
ATOM 639 N N . THR A 1 83 ? -13.009 7.069 19.968 1.00 57.22 83 THR A N 1
ATOM 640 C CA . THR A 1 83 ? -11.995 8.073 20.328 1.00 57.22 83 THR A CA 1
ATOM 641 C C . THR A 1 83 ? -10.583 7.495 20.277 1.00 57.22 83 THR A C 1
ATOM 643 O O . THR A 1 83 ? -10.374 6.404 20.854 1.00 57.22 83 THR A O 1
#

pLDDT: mean 92.59, std 8.46, range [57.22, 98.75]

Solvent-accessible surface area (backbone atoms only — not comparable to full-atom values): 5377 Å² total; per-residue (Å²): 113,68,68,59,54,52,50,52,53,51,49,52,50,51,52,49,53,51,50,52,52,51,51,50,54,52,48,53,53,50,51,51,54,50,46,45,70,78,55,63,88,68,76,47,75,49,78,54,98,90,38,81,44,78,46,75,85,81,88,85,78,86,87,79,87,87,81,73,61,89,98,55,52,76,73,76,45,30,91,80,78,48,133

Sequence (83 aa):
MLVSILLWLLGALILLAAGVAVTLVLATRWIAAKAERLVPATGKF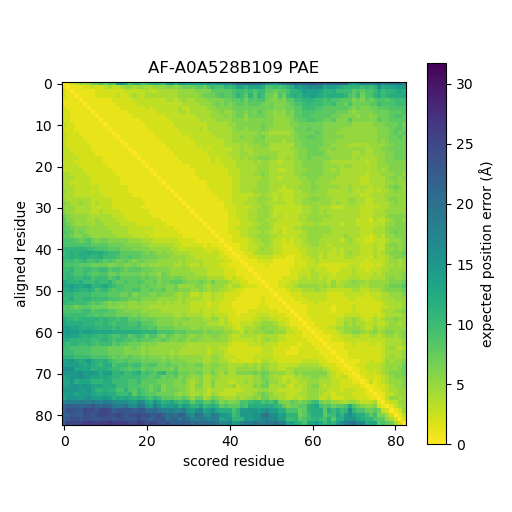IEIDGNRIHYVETGEGRPIVFLHGLGAQLHHFRHTLFT